Protein AF-A0A7R9QPD4-F1 (afdb_monomer)

Foldseek 3Di:
DQFAAEEAEEEDQCPCLVLLVVQLVLQVVLCVVVVRDRYAYEYQYCDDSPCVVVVDPRYHYHHDDPPDAAPVRDDDRRSSVSVCVPPVRPPDDPLYHYDYDYSNDHDDNVNVVVVRVVRRVVPDDDDDDDDDDD

pLDDT: mean 93.76, std 6.44, range [46.97, 98.31]

InterPro domains:
  IPR027389 Beta-1,4-mannosyltransferase Bre-3/Egh [PTHR16779] (2-134)

Organism: NCBI:txid334625

Nearest PDB structures (foldseek):
  6nqt-assembly3_E-2  TM=6.789E-01  e=8.354E-02  Homo sapiens
  1s4p-assembly1_B  TM=6.288E-01  e=1.308E-01  Saccharomyces cerevisiae
  5lqz-assembly1_G  TM=4.247E-01  e=6.918E-01  Ogataea angusta
  3vmk-assembly1_B  TM=4.736E-01  e=2.055E+00  Shewanella benthica
  5dn6-assembly1_G  TM=4.134E-01  e=5.373E+00  Paracoccus denitrificans

Solvent-accessible surface area (backbone atoms only — not comparable to full-atom values): 8234 Å² total; per-residue (Å²): 134,80,67,64,44,36,36,39,35,30,47,43,70,45,87,55,47,70,54,42,56,51,36,52,53,47,45,52,49,43,38,54,75,71,64,64,74,51,54,37,40,35,39,38,20,62,36,88,68,70,60,72,79,66,77,46,101,44,61,44,74,45,67,46,63,88,85,69,73,48,95,84,67,49,56,74,71,52,29,56,53,53,54,51,64,36,82,94,57,41,86,71,58,98,78,46,43,78,45,85,35,54,52,86,58,71,77,48,62,68,56,52,53,50,49,52,52,52,62,64,65,61,84,65,96,75,86,84,82,92,85,82,89,133

Secondary structure (DSSP, 8-state):
-PPPPEEEEEEE-STTHHHHHHHHHHHHHHHHHTT--SEEEEEEESS---GGGG--TTEEEEEPPTT---TT---HHHHHHHHTTSTTT----TT-EEEEEETT----HHHHHHHHHHHHH---S---------

Sequence (134 aa):
MTAPFICFRVVTRGDYRQLVHNNVRKHLKVCSALGLRNYIIEVVTEKGLGLDNYNHPKVIETIIPIEYEPKNGAIFKARALEYCLEDSHNRLADNDWIVHLDEETVMTEASVCGIVNFVCLGTHDFGQGLITYA

Mean predicted aligned error: 3.41 Å

Structure (mmCIF, N/CA/C/O backbone):
data_AF-A0A7R9QPD4-F1
#
_entry.id   AF-A0A7R9QPD4-F1
#
loop_
_atom_site.group_PDB
_atom_site.id
_atom_site.type_symbol
_atom_site.label_atom_id
_atom_site.label_alt_id
_atom_site.label_comp_id
_atom_site.label_asym_id
_atom_site.label_entity_id
_atom_site.label_seq_id
_atom_site.pdbx_PDB_ins_code
_atom_site.Cartn_x
_atom_site.Cartn_y
_atom_site.Cartn_z
_atom_site.occupancy
_atom_site.B_iso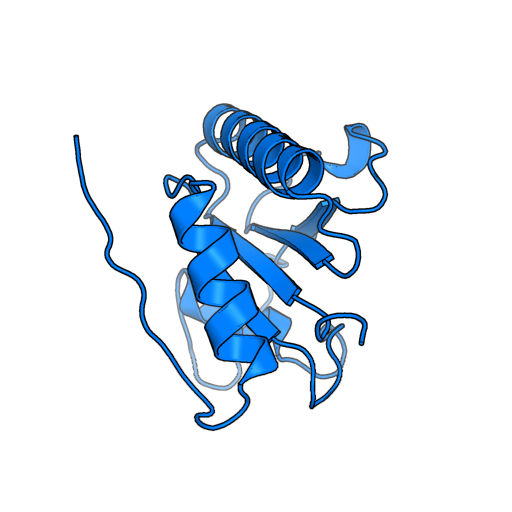_or_equiv
_atom_site.auth_seq_id
_atom_site.auth_comp_id
_atom_site.auth_asym_id
_atom_site.auth_atom_id
_atom_site.pdbx_PDB_model_num
ATOM 1 N N . MET A 1 1 ? 4.480 -13.200 -18.110 1.00 46.97 1 MET A N 1
ATOM 2 C CA . MET A 1 1 ? 3.864 -13.441 -16.790 1.00 46.97 1 MET A CA 1
ATOM 3 C C . MET A 1 1 ? 3.403 -12.105 -16.244 1.00 46.97 1 MET A C 1
ATOM 5 O O . MET A 1 1 ? 4.168 -11.152 -16.298 1.00 46.97 1 MET A O 1
ATOM 9 N N . THR A 1 2 ? 2.145 -11.998 -15.828 1.00 67.06 2 THR A N 1
ATOM 10 C CA . THR A 1 2 ? 1.640 -10.839 -15.079 1.00 67.06 2 THR A CA 1
ATOM 11 C C . THR A 1 2 ? 2.118 -10.957 -13.636 1.00 67.06 2 THR A C 1
ATOM 13 O O . THR A 1 2 ? 2.021 -12.043 -13.072 1.00 67.06 2 THR A O 1
ATOM 16 N N . ALA A 1 3 ? 2.648 -9.878 -13.057 1.00 80.69 3 ALA A N 1
ATOM 17 C CA . ALA A 1 3 ? 3.037 -9.865 -11.646 1.00 80.69 3 ALA A CA 1
ATOM 18 C C . ALA A 1 3 ? 1.840 -10.243 -10.741 1.00 80.69 3 ALA A C 1
ATOM 20 O O . ALA A 1 3 ? 0.698 -9.924 -11.111 1.00 80.69 3 ALA A O 1
ATOM 21 N N . PRO A 1 4 ? 2.076 -10.886 -9.579 1.00 92.38 4 PRO A N 1
ATOM 22 C CA . PRO A 1 4 ? 1.067 -11.047 -8.531 1.00 92.38 4 PRO A CA 1
ATOM 23 C C . PRO A 1 4 ? 0.387 -9.721 -8.183 1.00 92.38 4 PRO A C 1
ATOM 25 O O . PRO A 1 4 ? 0.914 -8.644 -8.479 1.00 92.38 4 PRO A O 1
ATOM 28 N N . PHE A 1 5 ? -0.808 -9.788 -7.602 1.00 96.81 5 PHE A N 1
ATOM 29 C CA . PHE A 1 5 ? -1.524 -8.578 -7.222 1.00 96.81 5 PHE A CA 1
ATOM 30 C C . PHE A 1 5 ? -0.854 -7.931 -6.007 1.00 96.81 5 PHE A C 1
ATOM 32 O O . PHE A 1 5 ? -0.465 -8.621 -5.066 1.00 96.81 5 PHE A O 1
ATOM 39 N N . ILE A 1 6 ? -0.703 -6.604 -6.044 1.00 97.75 6 ILE A N 1
ATOM 40 C CA . ILE A 1 6 ? -0.054 -5.832 -4.979 1.00 97.75 6 ILE A CA 1
ATOM 41 C C . ILE A 1 6 ? -1.021 -4.781 -4.427 1.00 97.75 6 ILE A C 1
ATOM 43 O O . ILE A 1 6 ? -1.468 -3.880 -5.139 1.00 97.75 6 ILE A O 1
ATOM 47 N N . CYS A 1 7 ? -1.297 -4.848 -3.131 1.00 98.06 7 CYS A N 1
ATOM 48 C CA . CYS A 1 7 ? -1.980 -3.816 -2.372 1.00 98.06 7 CYS A CA 1
ATOM 49 C C . CYS A 1 7 ? -0.957 -2.890 -1.705 1.00 98.06 7 CYS A C 1
ATOM 51 O O . CYS A 1 7 ? -0.328 -3.248 -0.709 1.00 98.06 7 CYS A O 1
ATOM 53 N N . PHE A 1 8 ? -0.814 -1.667 -2.217 1.00 98.25 8 PHE A N 1
ATOM 54 C CA . PHE A 1 8 ? -0.078 -0.613 -1.519 1.00 98.25 8 PHE A CA 1
ATOM 55 C C . PHE A 1 8 ? -0.988 -0.008 -0.448 1.00 98.25 8 PHE A C 1
ATOM 57 O O . PHE A 1 8 ? -1.849 0.817 -0.759 1.00 98.25 8 PHE A O 1
ATOM 64 N N . ARG A 1 9 ? -0.824 -0.449 0.801 1.00 98.25 9 ARG A N 1
ATOM 65 C CA . ARG A 1 9 ? -1.672 -0.073 1.935 1.00 98.25 9 ARG A CA 1
ATOM 66 C C . ARG A 1 9 ? -1.045 1.079 2.711 1.00 98.25 9 ARG A C 1
ATOM 68 O O . ARG A 1 9 ? -0.088 0.881 3.455 1.00 98.25 9 ARG A O 1
ATOM 75 N N . VAL A 1 10 ? -1.615 2.268 2.559 1.00 98.00 10 VAL A N 1
ATOM 76 C CA . VAL A 1 10 ? -1.259 3.464 3.327 1.00 98.00 10 VAL A CA 1
ATOM 77 C C . VAL A 1 10 ? -2.098 3.502 4.601 1.00 98.00 10 VAL A C 1
ATOM 79 O O . VAL A 1 10 ? -3.324 3.508 4.517 1.00 98.00 10 VAL A O 1
ATOM 82 N N . VAL A 1 11 ? -1.462 3.553 5.771 1.00 97.06 11 VAL A N 1
ATOM 83 C CA . VAL A 1 11 ? -2.166 3.638 7.063 1.00 97.06 11 VAL A CA 1
ATOM 84 C C . VAL A 1 11 ? -2.022 5.034 7.655 1.00 97.06 11 VAL A C 1
ATOM 86 O O . VAL A 1 11 ? -0.913 5.534 7.843 1.00 97.06 11 VAL A O 1
ATOM 89 N N . THR A 1 12 ? -3.148 5.659 7.991 1.00 96.62 12 THR A N 1
ATOM 90 C CA . THR A 1 12 ? -3.208 7.025 8.525 1.00 96.62 12 THR A CA 1
ATOM 91 C C . THR A 1 12 ? -4.285 7.150 9.604 1.00 96.62 12 THR A C 1
ATOM 93 O O . THR A 1 12 ? -5.263 6.410 9.618 1.00 96.62 12 THR A O 1
ATOM 96 N N . ARG A 1 13 ? -4.138 8.118 10.515 1.00 94.00 13 ARG A N 1
ATOM 97 C CA . ARG A 1 13 ? -5.249 8.544 11.395 1.00 94.00 13 ARG A CA 1
ATOM 98 C C . ARG A 1 13 ? -6.242 9.460 10.672 1.00 94.00 13 ARG A C 1
ATOM 100 O O . ARG A 1 13 ? -7.353 9.676 11.145 1.00 94.00 13 ARG A O 1
ATOM 107 N N . GLY A 1 14 ? -5.828 10.010 9.532 1.00 93.62 14 GLY A N 1
ATOM 108 C CA . GLY A 1 14 ? -6.612 10.895 8.683 1.00 93.62 14 GLY A CA 1
ATOM 109 C C . GLY A 1 14 ? -6.528 12.380 9.046 1.00 93.62 14 GLY A C 1
ATOM 110 O O . GLY A 1 14 ? -7.309 13.180 8.533 1.00 93.62 14 GLY A O 1
ATOM 111 N N . ASP A 1 15 ? -5.581 12.776 9.901 1.00 94.19 15 ASP A N 1
ATOM 112 C CA . ASP A 1 15 ? -5.404 14.174 10.322 1.00 94.19 15 ASP A CA 1
ATOM 113 C C . ASP A 1 15 ? -4.828 15.060 9.202 1.00 94.19 15 ASP A C 1
ATOM 115 O O . ASP A 1 15 ? -5.141 16.248 9.109 1.00 94.19 15 ASP A O 1
ATOM 119 N N . TYR A 1 16 ? -4.042 14.475 8.294 1.00 95.62 16 TYR A N 1
ATOM 120 C CA . TYR A 1 16 ? -3.354 15.189 7.217 1.00 95.62 16 TYR A CA 1
ATOM 121 C C . TYR A 1 16 ? -3.940 14.868 5.843 1.00 95.62 16 TYR A C 1
ATOM 123 O O . TYR A 1 16 ? -3.239 14.445 4.923 1.00 95.62 16 TYR A O 1
ATOM 131 N N . ARG A 1 17 ? -5.241 15.118 5.667 1.00 95.44 17 ARG A N 1
ATOM 132 C CA . ARG A 1 17 ? -5.975 14.816 4.426 1.00 95.44 17 ARG A CA 1
ATOM 133 C C . ARG A 1 17 ? -5.219 15.224 3.154 1.00 95.44 17 ARG A C 1
ATOM 135 O O . ARG A 1 17 ? -5.012 14.401 2.265 1.00 95.44 17 ARG A O 1
ATOM 142 N N . GLN A 1 18 ? -4.759 16.472 3.058 1.00 95.62 18 GLN A N 1
ATOM 143 C CA . GLN A 1 18 ? -4.089 16.953 1.845 1.00 95.62 18 GLN A CA 1
ATOM 144 C C . GLN A 1 18 ? -2.769 16.216 1.551 1.00 95.62 18 GLN A C 1
ATOM 146 O O . GLN A 1 18 ? -2.455 15.989 0.380 1.00 95.62 18 GLN A O 1
ATOM 151 N N . LEU A 1 19 ? -2.016 15.825 2.585 1.00 96.94 19 LEU A N 1
ATOM 152 C CA . LEU A 1 19 ? -0.791 15.034 2.445 1.00 96.94 19 LEU A CA 1
ATOM 153 C C . LEU A 1 19 ? -1.109 13.679 1.809 1.00 96.94 19 LEU A C 1
ATOM 155 O O . LEU A 1 19 ? -0.533 13.339 0.777 1.00 96.94 19 LEU A O 1
ATOM 159 N N . VAL A 1 20 ? -2.092 12.967 2.363 1.00 97.31 20 VAL A N 1
ATOM 160 C CA . VAL A 1 20 ? -2.514 11.648 1.877 1.00 97.31 20 VAL A CA 1
ATOM 161 C C . VAL A 1 20 ? -3.005 11.732 0.430 1.00 97.31 20 VAL A C 1
ATOM 163 O O . VAL A 1 20 ? -2.528 10.998 -0.433 1.00 97.31 20 VAL A O 1
ATOM 166 N N . HIS A 1 21 ? -3.870 12.702 0.116 1.00 97.00 21 HIS A N 1
ATOM 167 C CA . HIS A 1 21 ? -4.325 12.971 -1.254 1.00 97.00 21 HIS A CA 1
ATOM 168 C C . HIS A 1 21 ? -3.154 13.209 -2.228 1.00 97.00 21 HIS A C 1
ATOM 170 O O . HIS A 1 21 ? -3.160 12.731 -3.367 1.00 97.00 21 H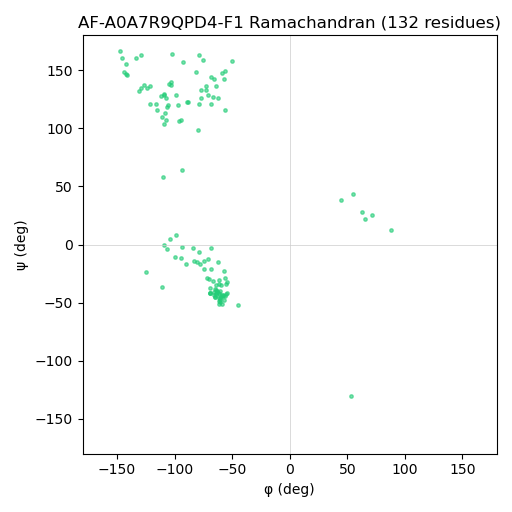IS A O 1
ATOM 176 N N . ASN A 1 22 ? -2.139 13.968 -1.808 1.00 96.56 22 ASN A N 1
ATOM 177 C CA . ASN A 1 22 ? -0.964 14.244 -2.630 1.00 96.56 22 ASN A CA 1
ATOM 178 C C . ASN A 1 22 ? -0.097 12.994 -2.826 1.00 96.56 22 ASN A C 1
ATOM 180 O O . ASN A 1 22 ? 0.361 12.749 -3.944 1.00 96.56 22 ASN A O 1
ATOM 184 N N . ASN A 1 23 ? 0.097 12.193 -1.780 1.00 97.19 23 ASN A N 1
ATOM 185 C CA . ASN A 1 23 ? 0.906 10.978 -1.834 1.00 97.19 23 ASN A CA 1
ATOM 186 C C . ASN A 1 23 ? 0.234 9.886 -2.675 1.00 97.19 23 ASN A C 1
ATOM 188 O O . ASN A 1 23 ? 0.882 9.334 -3.561 1.00 97.19 23 ASN A O 1
ATOM 192 N N . VAL A 1 24 ? -1.082 9.686 -2.549 1.00 97.31 24 VAL A N 1
ATOM 193 C CA . VAL A 1 24 ? -1.852 8.786 -3.430 1.00 97.31 24 VAL A CA 1
ATOM 194 C C . VAL A 1 24 ? -1.691 9.180 -4.903 1.00 97.31 24 VAL A C 1
ATOM 196 O O . VAL A 1 24 ? -1.414 8.326 -5.746 1.00 97.31 24 VAL A O 1
ATOM 199 N N . ARG A 1 25 ? -1.777 10.477 -5.239 1.00 96.50 25 ARG A N 1
ATOM 200 C CA . ARG A 1 25 ? -1.536 10.950 -6.618 1.00 96.50 25 ARG A CA 1
ATOM 201 C C . ARG A 1 25 ? -0.118 10.636 -7.101 1.00 96.50 25 ARG A C 1
ATOM 203 O O . ARG A 1 25 ? 0.049 10.276 -8.264 1.00 96.50 25 ARG A O 1
ATOM 210 N N . LYS A 1 26 ? 0.901 10.786 -6.250 1.00 97.50 26 LYS A N 1
ATOM 211 C CA . LYS A 1 26 ? 2.291 10.434 -6.594 1.00 97.50 26 LYS A CA 1
ATOM 212 C C . LYS A 1 26 ? 2.435 8.929 -6.823 1.00 97.50 26 LYS A C 1
ATOM 214 O O . LYS A 1 26 ? 2.995 8.533 -7.838 1.00 97.50 26 LYS A O 1
ATOM 219 N N . HIS A 1 27 ? 1.860 8.103 -5.952 1.00 97.88 27 HIS A N 1
ATOM 220 C CA . HIS A 1 27 ? 1.874 6.645 -6.079 1.00 97.88 27 HIS A CA 1
ATOM 221 C C . HIS A 1 27 ? 1.216 6.170 -7.377 1.00 97.88 27 HIS A C 1
ATOM 223 O O . HIS A 1 27 ? 1.799 5.362 -8.098 1.00 97.88 27 HIS A O 1
ATOM 229 N N . LEU A 1 28 ? 0.051 6.728 -7.727 1.00 97.19 28 LEU A N 1
ATOM 230 C CA . LEU A 1 28 ? -0.610 6.459 -9.006 1.00 97.19 28 LEU A CA 1
ATOM 231 C C . LEU A 1 28 ? 0.281 6.820 -10.198 1.00 97.19 28 LEU A C 1
ATOM 233 O O . LEU A 1 28 ? 0.386 6.034 -11.137 1.00 97.19 28 LEU A O 1
ATOM 237 N N . LYS A 1 29 ? 0.940 7.986 -10.158 1.00 97.38 29 LYS A N 1
ATOM 238 C CA . LYS A 1 29 ? 1.860 8.417 -11.220 1.00 97.38 29 LYS A CA 1
ATOM 239 C C . LYS A 1 29 ? 3.037 7.459 -11.380 1.00 97.38 29 LYS A C 1
ATOM 241 O O . LYS A 1 29 ? 3.318 7.074 -12.507 1.00 97.38 29 LYS A O 1
ATOM 246 N N . VAL A 1 30 ? 3.674 7.047 -10.283 1.00 98.31 30 VAL A N 1
ATOM 247 C CA . VAL A 1 30 ? 4.802 6.099 -10.309 1.00 98.31 30 VAL A CA 1
ATOM 248 C C . VAL A 1 30 ? 4.369 4.749 -10.884 1.00 98.31 30 VAL A C 1
ATOM 250 O O . VAL A 1 30 ? 5.000 4.242 -11.806 1.00 98.31 30 VAL A O 1
ATOM 253 N N . CYS A 1 31 ? 3.256 4.186 -10.404 1.00 97.25 31 CYS A N 1
ATOM 254 C CA . CYS A 1 31 ? 2.761 2.901 -10.905 1.00 97.25 31 CYS A CA 1
ATOM 255 C C . CYS A 1 31 ? 2.383 2.972 -12.393 1.00 97.25 31 CYS A C 1
ATOM 257 O O . CYS A 1 31 ? 2.688 2.053 -13.152 1.00 97.25 31 CYS A O 1
ATOM 259 N N . SER A 1 32 ? 1.760 4.077 -12.817 1.00 95.88 32 SER A N 1
ATOM 260 C CA . SER A 1 32 ? 1.405 4.329 -14.217 1.00 95.88 32 SER A CA 1
ATOM 261 C C . SER A 1 32 ? 2.642 4.468 -15.111 1.00 95.88 32 SER A C 1
ATOM 263 O O . SER A 1 32 ? 2.703 3.835 -16.163 1.00 95.88 32 SER A O 1
ATOM 265 N N . ALA A 1 33 ? 3.658 5.220 -14.670 1.00 97.50 33 ALA A N 1
ATOM 266 C CA . ALA A 1 33 ? 4.915 5.404 -15.398 1.00 97.50 33 ALA A CA 1
ATOM 267 C C . ALA A 1 33 ? 5.657 4.077 -15.634 1.00 97.50 33 ALA A C 1
ATOM 269 O O . ALA A 1 33 ? 6.238 3.874 -16.697 1.00 97.50 33 ALA A O 1
ATOM 270 N N . LEU A 1 34 ? 5.569 3.148 -14.679 1.00 96.88 34 LEU A N 1
ATOM 271 C CA . LEU A 1 34 ? 6.144 1.804 -14.780 1.00 96.88 34 LEU A CA 1
ATOM 272 C C . LEU A 1 34 ? 5.249 0.794 -15.518 1.00 96.88 34 LEU A C 1
ATOM 274 O O . LEU A 1 34 ? 5.634 -0.361 -15.690 1.00 96.88 34 LEU A O 1
ATOM 278 N N . GLY A 1 35 ? 4.040 1.186 -15.930 1.00 95.81 35 GLY A N 1
ATOM 279 C CA . GLY A 1 35 ? 3.084 0.287 -16.575 1.00 95.81 35 GLY A CA 1
ATOM 280 C C . GLY A 1 35 ? 2.567 -0.834 -15.665 1.00 95.81 35 GLY A C 1
ATOM 281 O O . GLY A 1 35 ? 2.091 -1.854 -16.172 1.00 95.81 35 GLY A O 1
ATOM 282 N N . LEU A 1 36 ? 2.639 -0.670 -14.338 1.00 95.81 36 LEU A N 1
ATOM 283 C CA . LEU A 1 36 ? 2.119 -1.642 -13.377 1.00 95.81 36 LEU A CA 1
ATOM 284 C C . LEU A 1 36 ? 0.591 -1.704 -13.494 1.00 95.81 36 LEU A C 1
ATOM 286 O O . LEU A 1 36 ? -0.089 -0.684 -13.430 1.00 95.81 36 LEU A O 1
ATOM 290 N N . ARG A 1 37 ? 0.029 -2.904 -13.677 1.00 94.31 37 ARG A N 1
ATOM 291 C CA . ARG A 1 37 ? -1.424 -3.086 -13.885 1.00 94.31 37 ARG A CA 1
ATOM 292 C C . ARG A 1 37 ? -2.124 -3.779 -12.723 1.00 94.31 37 ARG A C 1
ATOM 294 O O . ARG A 1 37 ? -3.264 -3.431 -12.406 1.00 94.31 37 ARG A O 1
ATOM 301 N N . ASN A 1 38 ? -1.459 -4.747 -12.097 1.00 95.69 38 ASN A N 1
ATOM 302 C CA . ASN A 1 38 ? -2.058 -5.634 -11.104 1.00 95.69 38 ASN A CA 1
ATOM 303 C C . ASN A 1 38 ? -1.847 -5.106 -9.677 1.00 95.69 38 ASN A C 1
ATOM 305 O O . ASN A 1 38 ? -1.103 -5.681 -8.894 1.00 95.69 38 ASN A O 1
ATOM 309 N N . TYR A 1 39 ? -2.434 -3.947 -9.377 1.00 97.31 39 TYR A N 1
ATOM 310 C CA . TYR A 1 39 ? -2.297 -3.317 -8.067 1.00 97.31 39 TYR A CA 1
ATOM 311 C C . TYR A 1 39 ? -3.548 -2.540 -7.652 1.00 97.31 39 TYR A C 1
ATOM 313 O O . TYR A 1 39 ? -4.397 -2.229 -8.499 1.00 97.31 39 TYR A O 1
ATOM 321 N N . ILE A 1 40 ? -3.604 -2.183 -6.370 1.00 97.38 40 ILE A N 1
ATOM 322 C CA . ILE A 1 40 ? -4.437 -1.116 -5.798 1.00 97.38 40 ILE A CA 1
ATOM 323 C C . ILE A 1 40 ? -3.599 -0.258 -4.846 1.00 97.38 40 ILE A C 1
ATOM 325 O O . ILE A 1 40 ? -2.552 -0.681 -4.359 1.00 97.38 40 ILE A O 1
ATOM 329 N N . ILE A 1 41 ? -4.082 0.947 -4.572 1.00 97.81 41 ILE A N 1
ATOM 330 C CA . ILE A 1 41 ? -3.658 1.773 -3.448 1.00 97.81 41 ILE A CA 1
ATOM 331 C C . ILE A 1 41 ? -4.839 1.818 -2.488 1.00 97.81 41 ILE A C 1
ATOM 333 O O . ILE A 1 41 ? -5.869 2.418 -2.795 1.00 97.81 41 ILE A O 1
ATOM 337 N N . GLU A 1 42 ? -4.691 1.164 -1.347 1.00 97.69 42 G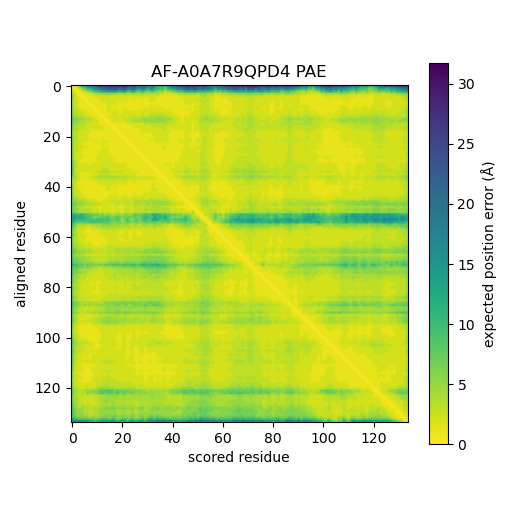LU A N 1
ATOM 338 C CA . GLU A 1 42 ? -5.672 1.203 -0.272 1.00 97.69 42 GLU A CA 1
ATOM 339 C C . GLU A 1 42 ? -5.215 2.215 0.773 1.00 97.69 42 GLU A C 1
ATOM 341 O O . GLU A 1 42 ? -4.077 2.170 1.236 1.00 97.69 42 GLU A O 1
ATOM 346 N N . VAL A 1 43 ? -6.098 3.131 1.150 1.00 97.75 43 VAL A N 1
ATOM 347 C CA . VAL A 1 43 ? -5.871 4.046 2.262 1.00 97.75 43 VAL A CA 1
ATOM 348 C C . VAL A 1 43 ? -6.767 3.628 3.410 1.00 97.75 43 VAL A C 1
ATOM 350 O O . VAL A 1 43 ? -7.988 3.732 3.326 1.00 97.75 43 VAL A O 1
ATOM 353 N N . VAL A 1 44 ? -6.139 3.165 4.482 1.00 97.44 44 VAL A N 1
ATOM 354 C CA . VAL A 1 44 ? -6.803 2.743 5.710 1.00 97.44 44 VAL A CA 1
ATOM 355 C C . VAL A 1 44 ? -6.749 3.899 6.699 1.00 97.44 44 VAL A C 1
ATOM 357 O O . VAL A 1 44 ? -5.663 4.365 7.053 1.00 97.44 44 VAL A O 1
ATOM 360 N N . THR A 1 45 ? -7.915 4.383 7.120 1.00 96.94 45 THR A N 1
ATOM 361 C CA . THR A 1 45 ? -8.046 5.631 7.879 1.00 96.94 45 THR A CA 1
ATOM 362 C C . THR A 1 45 ? -9.099 5.544 8.977 1.00 96.94 45 THR A C 1
ATOM 364 O O . THR A 1 45 ? -10.131 4.906 8.809 1.00 96.94 45 THR A O 1
ATOM 367 N N . GLU A 1 46 ? -8.884 6.226 10.102 1.00 94.00 46 GLU A N 1
ATOM 368 C CA . GLU A 1 46 ? -9.916 6.395 11.143 1.00 94.00 46 GLU A CA 1
ATOM 369 C C . GLU A 1 46 ? -10.920 7.509 10.794 1.00 94.00 46 GLU A C 1
ATOM 371 O O . GLU A 1 46 ? -11.982 7.617 11.403 1.00 94.00 46 GLU A O 1
ATOM 376 N N . LYS A 1 47 ? -10.587 8.362 9.816 1.00 93.38 47 LYS A N 1
ATOM 377 C CA . LYS A 1 47 ? -11.405 9.506 9.392 1.00 93.38 47 LYS A CA 1
ATOM 378 C C . LYS A 1 47 ? -11.563 9.514 7.882 1.00 93.38 47 LYS A C 1
ATOM 380 O O . LYS A 1 47 ? -10.566 9.444 7.168 1.00 93.38 47 LYS A O 1
ATOM 385 N N . GLY A 1 48 ? -12.793 9.684 7.402 1.00 94.19 48 GLY A N 1
ATOM 386 C CA . GLY A 1 48 ? -13.073 9.814 5.973 1.00 94.19 48 GLY A CA 1
ATOM 387 C C . GLY A 1 48 ? -12.289 10.962 5.327 1.00 94.19 48 GLY A C 1
ATOM 388 O O . GLY A 1 48 ? -12.483 12.143 5.625 1.00 94.19 48 GLY A O 1
ATOM 389 N N . LEU A 1 49 ? -11.409 10.601 4.407 1.00 95.06 49 LEU A N 1
ATOM 390 C CA . LEU A 1 49 ? -10.616 11.457 3.540 1.00 95.06 49 LEU A CA 1
ATOM 391 C C . LEU A 1 49 ? -11.292 11.683 2.192 1.00 95.06 49 LEU A C 1
ATOM 393 O O . LEU A 1 49 ? -10.772 12.462 1.408 1.00 95.06 49 LEU A O 1
ATOM 397 N N . GLY A 1 50 ? -12.448 11.083 1.906 1.00 94.19 50 GLY A N 1
ATOM 398 C CA . GLY A 1 50 ? -13.221 11.344 0.689 1.00 94.19 50 GLY A CA 1
ATOM 399 C C . GLY A 1 50 ? -12.392 11.135 -0.576 1.00 94.19 50 GLY A C 1
ATOM 400 O O . GLY A 1 50 ? -12.410 11.985 -1.477 1.00 94.19 50 GLY A O 1
ATOM 401 N N . LEU A 1 51 ? -11.624 10.046 -0.594 1.00 90.50 51 LEU A N 1
ATOM 402 C CA . LEU A 1 51 ? -10.839 9.615 -1.744 1.00 90.50 51 LEU A CA 1
ATOM 403 C C . LEU A 1 51 ? -11.743 9.008 -2.820 1.00 90.50 51 LEU A C 1
ATOM 405 O O . LEU A 1 51 ? -11.378 9.037 -3.990 1.00 90.50 51 LEU A O 1
ATOM 409 N N . ASP A 1 52 ? -12.947 8.560 -2.472 1.00 78.00 52 ASP A N 1
ATOM 410 C CA . ASP A 1 52 ? -13.939 8.065 -3.437 1.00 78.00 52 ASP A CA 1
ATOM 411 C C . ASP A 1 52 ? -14.275 9.105 -4.521 1.00 78.00 52 ASP A C 1
ATOM 413 O O . ASP A 1 52 ? -14.515 8.770 -5.683 1.00 78.00 52 ASP A O 1
ATOM 417 N N . ASN A 1 53 ? -14.161 10.396 -4.187 1.00 78.06 53 ASN A N 1
ATOM 418 C CA . ASN A 1 53 ? -14.317 11.505 -5.133 1.00 78.06 53 ASN A CA 1
ATOM 419 C C . ASN A 1 53 ? -13.269 11.507 -6.261 1.00 78.06 53 ASN A C 1
ATOM 421 O O . ASN A 1 53 ? -13.438 12.221 -7.248 1.00 78.06 53 ASN A O 1
ATOM 425 N N . TYR A 1 54 ? -12.177 10.743 -6.139 1.00 73.88 54 TYR A N 1
ATOM 426 C CA . TYR A 1 54 ? -11.206 10.580 -7.220 1.00 73.88 54 TYR A CA 1
ATOM 427 C C . TYR A 1 54 ? -11.756 9.798 -8.411 1.00 73.88 54 TYR A C 1
ATOM 429 O O . TYR A 1 54 ? -11.177 9.907 -9.492 1.00 73.88 54 TYR A O 1
ATOM 437 N N . ASN A 1 55 ? -12.821 9.005 -8.223 1.00 76.94 55 ASN A N 1
ATOM 438 C CA . ASN A 1 55 ? -13.375 8.096 -9.230 1.00 76.94 55 ASN A CA 1
ATOM 439 C C . ASN A 1 55 ? -12.281 7.288 -9.966 1.00 76.94 55 ASN A C 1
ATOM 441 O O . ASN A 1 55 ? -12.318 7.113 -11.185 1.00 76.94 55 ASN A O 1
ATOM 445 N N . HIS A 1 56 ? -11.247 6.861 -9.228 1.00 88.44 56 HIS A N 1
ATOM 446 C CA . HIS A 1 56 ? -10.111 6.136 -9.784 1.00 88.44 56 HIS A CA 1
ATOM 447 C C . HIS A 1 56 ? -10.214 4.655 -9.397 1.00 88.44 56 HIS A C 1
ATOM 449 O O . HIS A 1 56 ? -10.126 4.342 -8.212 1.00 88.44 56 HIS A O 1
ATOM 455 N N . PRO A 1 57 ? -10.287 3.712 -10.354 1.00 91.88 57 PRO A N 1
ATOM 456 C CA . PRO A 1 57 ? -10.596 2.297 -10.083 1.00 91.88 57 PRO A CA 1
ATOM 457 C C . PRO A 1 57 ? -9.506 1.536 -9.307 1.00 91.88 57 PRO A C 1
ATOM 459 O O . PRO A 1 57 ? -9.646 0.351 -9.026 1.00 91.88 57 PRO A O 1
ATOM 462 N N . LYS A 1 58 ? -8.383 2.199 -9.014 1.00 95.44 58 LYS A N 1
ATOM 463 C CA . LYS A 1 58 ? -7.224 1.651 -8.291 1.00 95.44 58 LYS A CA 1
ATOM 464 C C . LYS A 1 58 ? -7.063 2.235 -6.889 1.00 95.44 58 LYS A C 1
ATOM 466 O O . LYS A 1 58 ? -6.085 1.896 -6.239 1.00 95.44 58 LYS A O 1
ATOM 471 N N . VAL A 1 59 ? -7.937 3.146 -6.461 1.00 96.81 59 VAL A N 1
ATOM 472 C CA . VAL A 1 59 ? -7.872 3.765 -5.132 1.00 96.81 59 VAL A CA 1
ATOM 473 C C . VAL A 1 59 ? -9.057 3.273 -4.321 1.00 96.81 59 VAL A C 1
ATOM 475 O O . VAL A 1 59 ? -10.187 3.344 -4.793 1.00 96.81 59 VAL A O 1
ATOM 478 N N . ILE A 1 60 ? -8.781 2.763 -3.126 1.00 95.44 60 ILE A N 1
ATOM 479 C CA . ILE A 1 60 ? -9.790 2.296 -2.177 1.00 95.44 60 ILE A CA 1
ATOM 480 C C . ILE A 1 60 ? -9.585 3.051 -0.872 1.00 95.44 60 ILE A C 1
ATOM 482 O O . ILE A 1 60 ? -8.455 3.192 -0.404 1.00 95.44 60 ILE A O 1
ATOM 486 N N . GLU A 1 61 ? -10.678 3.532 -0.298 1.00 95.94 61 GLU A N 1
ATOM 487 C CA . GLU A 1 61 ? -10.701 4.110 1.034 1.00 95.94 61 GLU A CA 1
ATOM 488 C C . GLU A 1 61 ? -11.377 3.144 2.009 1.00 95.94 61 GLU A C 1
ATOM 490 O O . GLU A 1 61 ? -12.553 2.817 1.865 1.00 95.94 61 GLU A O 1
ATOM 495 N N . THR A 1 62 ? -10.623 2.697 3.011 1.00 95.81 62 THR A N 1
ATOM 496 C CA . THR A 1 62 ? -11.103 1.812 4.073 1.00 95.81 62 THR A CA 1
ATOM 497 C C . THR A 1 62 ? -11.178 2.619 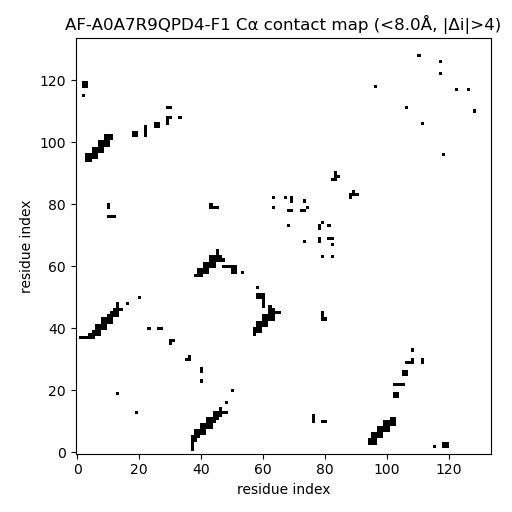5.362 1.00 95.81 62 THR A C 1
ATOM 499 O O . THR A 1 62 ? -10.159 2.925 5.985 1.00 95.81 62 THR A O 1
ATOM 502 N N . ILE A 1 63 ? -12.396 2.997 5.751 1.00 96.00 63 ILE A N 1
ATOM 503 C CA . ILE A 1 63 ? -12.650 3.756 6.978 1.00 96.00 63 ILE A CA 1
ATOM 504 C C . ILE A 1 63 ? -12.868 2.771 8.124 1.00 96.00 63 ILE A C 1
ATOM 506 O O . ILE A 1 63 ? -13.766 1.933 8.060 1.00 96.00 63 ILE A O 1
ATOM 510 N N . ILE A 1 64 ? -12.059 2.884 9.174 1.00 95.81 64 ILE A N 1
ATOM 511 C CA . ILE A 1 64 ? -12.187 2.067 10.379 1.00 95.81 64 ILE A CA 1
ATOM 512 C C . ILE A 1 64 ? -13.320 2.637 11.243 1.00 95.81 64 ILE A C 1
ATOM 514 O O . ILE A 1 64 ? -13.213 3.794 11.663 1.00 95.81 64 ILE A O 1
ATOM 518 N N . PRO A 1 65 ? -14.375 1.858 11.553 1.00 95.19 65 PRO A N 1
ATOM 519 C CA . PRO A 1 65 ? -15.444 2.295 12.449 1.00 95.19 65 PRO A CA 1
ATOM 520 C C . PRO A 1 65 ? -14.874 2.696 13.808 1.00 95.19 65 PRO A C 1
ATOM 522 O O . PRO A 1 65 ? -13.938 2.059 14.289 1.00 95.19 65 PRO A O 1
ATOM 525 N N . ILE A 1 66 ? -15.406 3.735 14.450 1.00 92.31 66 ILE A N 1
ATOM 526 C CA . ILE A 1 66 ? -14.873 4.208 15.740 1.00 92.31 66 ILE A CA 1
ATOM 527 C C . ILE A 1 66 ? -15.086 3.170 16.852 1.00 92.31 66 ILE A C 1
ATOM 529 O O . ILE A 1 66 ? -14.252 3.019 17.737 1.00 92.31 66 ILE A O 1
ATOM 533 N N . GLU A 1 67 ? -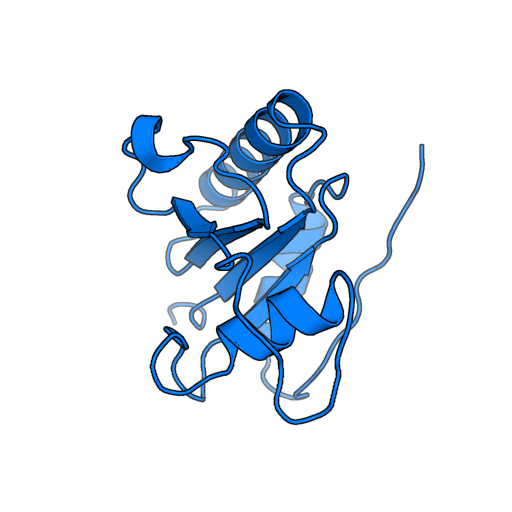16.172 2.414 16.742 1.00 94.69 67 GLU A N 1
ATOM 534 C CA . GLU A 1 67 ? -16.620 1.349 17.630 1.00 94.69 67 GLU A CA 1
ATOM 535 C C . GLU A 1 67 ? -15.891 0.017 17.425 1.00 94.69 67 GLU A C 1
ATOM 537 O O . GLU A 1 67 ? -16.111 -0.922 18.184 1.00 94.69 67 GLU A O 1
ATOM 542 N N . TYR A 1 68 ? -15.039 -0.099 16.400 1.00 95.69 68 TYR A N 1
ATOM 543 C CA . TYR A 1 68 ? -14.294 -1.332 16.183 1.00 95.69 68 TYR A CA 1
ATOM 544 C C . TYR A 1 68 ? -13.256 -1.545 17.294 1.00 95.69 68 TYR A C 1
ATOM 546 O O . TYR A 1 68 ? -12.338 -0.735 17.472 1.00 95.69 68 TYR A O 1
ATOM 554 N N . GLU A 1 69 ? -13.376 -2.668 17.993 1.00 95.56 69 GLU A N 1
ATOM 555 C CA . GLU A 1 69 ? -12.442 -3.124 19.016 1.00 95.56 69 GLU A CA 1
ATOM 556 C C . GLU A 1 69 ? -11.779 -4.427 18.547 1.00 95.56 69 GLU A C 1
ATOM 558 O O . GLU A 1 69 ? -12.471 -5.431 18.359 1.00 95.56 69 GLU A O 1
ATOM 563 N N . PRO A 1 70 ? -10.451 -4.437 18.328 1.00 94.88 70 PRO A N 1
ATOM 564 C CA . PRO A 1 70 ? -9.753 -5.651 17.927 1.00 94.88 70 PRO A CA 1
ATOM 565 C C . PRO A 1 70 ? -9.787 -6.706 19.031 1.00 94.88 70 PRO A C 1
ATOM 567 O O . PRO A 1 70 ? -9.605 -6.384 20.208 1.00 94.88 70 PRO A O 1
ATOM 570 N N . LYS A 1 71 ? -9.925 -7.982 18.652 1.00 92.00 71 LYS A N 1
ATOM 571 C CA . LYS A 1 71 ? -10.015 -9.116 19.594 1.00 92.00 71 LYS A CA 1
ATOM 572 C C . LYS A 1 71 ? -8.828 -9.182 20.557 1.00 92.00 71 LYS A C 1
ATOM 574 O O . LYS A 1 71 ? -8.991 -9.581 21.706 1.00 92.00 71 LYS A O 1
ATOM 579 N N . ASN A 1 72 ? -7.645 -8.782 20.089 1.00 89.88 72 ASN A N 1
ATOM 580 C CA . ASN A 1 72 ? -6.398 -8.849 20.853 1.00 89.88 72 ASN A CA 1
ATOM 581 C C . ASN A 1 72 ? -6.002 -7.516 21.508 1.00 89.88 72 ASN A C 1
ATOM 583 O O . ASN A 1 72 ? -4.897 -7.395 22.037 1.00 89.88 72 ASN A O 1
ATOM 587 N N . GLY A 1 73 ? -6.873 -6.502 21.467 1.00 93.00 73 GLY A N 1
ATOM 588 C CA . GLY A 1 73 ? -6.601 -5.195 22.066 1.00 93.00 73 GLY A CA 1
ATOM 589 C C . GLY A 1 73 ? -5.547 -4.371 21.320 1.00 93.00 73 GLY A C 1
ATOM 590 O O . GLY A 1 73 ? -4.898 -3.520 21.931 1.00 93.00 73 GLY A O 1
ATOM 591 N N . ALA A 1 74 ? -5.348 -4.607 20.017 1.00 95.50 74 ALA A N 1
ATOM 592 C CA . ALA A 1 74 ? -4.473 -3.765 19.211 1.00 95.50 74 ALA A CA 1
ATOM 593 C C . ALA A 1 74 ? -4.943 -2.302 19.225 1.00 95.50 74 ALA A C 1
ATOM 595 O O . ALA A 1 74 ? -6.133 -1.994 19.286 1.00 95.50 74 ALA A O 1
ATOM 596 N N . ILE A 1 75 ? -3.984 -1.381 19.150 1.00 93.75 75 ILE A N 1
ATOM 597 C CA . ILE A 1 75 ? -4.222 0.064 19.224 1.00 93.75 75 ILE A CA 1
ATOM 598 C C . ILE A 1 75 ? -3.538 0.793 18.065 1.00 93.75 75 ILE A C 1
ATOM 600 O O . ILE A 1 75 ? -2.648 0.253 17.402 1.00 93.75 75 ILE A O 1
ATOM 604 N N . PHE A 1 76 ? -3.947 2.038 17.818 1.00 92.00 76 PHE A N 1
ATOM 605 C CA . PHE A 1 76 ? -3.369 2.913 16.789 1.00 92.00 76 PHE A CA 1
ATOM 606 C C . PHE A 1 76 ? -3.335 2.255 15.393 1.00 92.00 76 PHE A C 1
ATOM 608 O O . PHE A 1 76 ? -4.334 1.708 14.934 1.00 92.00 76 PHE A O 1
ATOM 615 N N . LYS A 1 77 ? -2.190 2.285 14.696 1.00 92.56 77 LYS A N 1
ATOM 616 C CA . LYS A 1 77 ? -2.044 1.675 13.365 1.00 92.56 77 LYS A CA 1
ATOM 617 C C . LYS A 1 77 ? -2.291 0.165 13.385 1.00 92.56 77 LYS A C 1
ATOM 619 O O . LYS A 1 77 ? -2.864 -0.357 12.437 1.00 92.56 77 LYS A O 1
ATOM 624 N N . ALA A 1 78 ? -1.920 -0.528 14.465 1.00 94.25 78 ALA A N 1
ATOM 625 C CA . ALA A 1 78 ? -2.143 -1.967 14.579 1.00 94.25 78 ALA A CA 1
ATOM 626 C C . ALA A 1 78 ? -3.642 -2.305 14.613 1.00 94.25 78 ALA A C 1
ATOM 628 O O . ALA A 1 78 ? -4.059 -3.239 13.941 1.00 94.25 78 ALA A O 1
ATOM 629 N N . ARG A 1 79 ? -4.464 -1.488 15.288 1.00 95.56 79 ARG A N 1
ATOM 630 C CA . ARG A 1 79 ? -5.934 -1.602 15.255 1.00 95.56 79 ARG A CA 1
ATOM 631 C C . ARG A 1 79 ? -6.482 -1.513 13.831 1.00 95.56 79 ARG A C 1
ATOM 633 O O . ARG A 1 79 ? -7.296 -2.338 13.430 1.00 95.56 79 ARG A O 1
ATOM 640 N N . ALA A 1 80 ? -6.029 -0.519 13.069 1.00 95.38 80 ALA A N 1
ATOM 641 C CA . ALA A 1 80 ? -6.452 -0.333 11.683 1.00 95.38 80 ALA A CA 1
ATOM 642 C C . ALA A 1 80 ? -6.024 -1.507 10.785 1.00 95.38 80 ALA A C 1
ATOM 644 O O . ALA A 1 80 ? -6.784 -1.952 9.928 1.00 95.38 80 ALA A O 1
ATOM 645 N N . LEU A 1 81 ? -4.817 -2.033 11.002 1.00 95.06 81 LEU A N 1
ATOM 646 C CA . LEU A 1 81 ? -4.305 -3.187 10.269 1.00 95.06 81 LEU A CA 1
ATOM 647 C C . LEU A 1 81 ? -5.048 -4.480 10.618 1.00 95.06 81 LEU A C 1
ATOM 649 O O . LEU A 1 81 ? -5.378 -5.224 9.701 1.00 95.06 81 LEU A O 1
ATOM 653 N N . GLU A 1 82 ? -5.359 -4.722 11.894 1.00 95.50 82 GLU A N 1
ATOM 654 C CA . GLU A 1 82 ? -6.127 -5.897 12.329 1.00 95.50 82 GLU A CA 1
ATOM 655 C C . GLU A 1 82 ? -7.539 -5.881 11.733 1.00 95.50 82 GLU A C 1
ATOM 657 O O . GLU A 1 82 ? -7.981 -6.898 11.215 1.00 95.50 82 GLU A O 1
ATOM 662 N N . TYR A 1 83 ? -8.201 -4.716 11.674 1.00 96.00 83 TYR A N 1
ATOM 663 C CA . TYR A 1 83 ? -9.497 -4.583 10.990 1.00 96.00 83 TYR A CA 1
ATOM 664 C C . TYR A 1 83 ? -9.454 -5.069 9.537 1.00 96.00 83 TYR A C 1
ATOM 666 O O . TYR A 1 83 ? -10.369 -5.744 9.076 1.00 96.00 83 TYR A O 1
ATOM 674 N N . CYS A 1 84 ? -8.379 -4.747 8.813 1.00 95.31 84 CYS A N 1
ATOM 675 C CA . CYS A 1 84 ? -8.223 -5.136 7.412 1.00 95.31 84 CYS A CA 1
ATOM 676 C C . CYS A 1 84 ? -7.974 -6.639 7.218 1.00 95.31 84 CYS A C 1
ATOM 678 O O . CYS A 1 84 ? -7.991 -7.103 6.078 1.00 95.31 84 CYS A O 1
ATOM 680 N N . LEU A 1 85 ? -7.677 -7.370 8.295 1.00 93.00 85 LEU A N 1
ATOM 681 C CA . LEU A 1 85 ? -7.456 -8.815 8.292 1.00 93.00 85 LEU A CA 1
ATOM 682 C C . LEU A 1 85 ? -8.689 -9.598 8.763 1.00 93.00 85 LEU A C 1
ATOM 684 O O . LEU A 1 85 ? -8.708 -10.813 8.606 1.00 93.00 85 LEU A O 1
ATOM 688 N N . GLU A 1 86 ? -9.712 -8.937 9.314 1.00 93.62 86 GLU A N 1
ATOM 689 C CA . GLU A 1 86 ? -10.967 -9.598 9.685 1.00 93.62 86 GLU A CA 1
ATOM 690 C C . GLU A 1 86 ? -11.678 -10.143 8.436 1.00 93.62 86 GLU A C 1
ATOM 692 O O . GLU A 1 86 ? -11.791 -9.441 7.430 1.00 93.62 86 GLU A O 1
ATOM 697 N N . ASP A 1 87 ? -12.210 -11.368 8.506 1.00 89.62 87 ASP A N 1
ATOM 698 C CA . ASP A 1 87 ? -12.789 -12.092 7.357 1.00 89.62 87 ASP A CA 1
ATOM 699 C C . ASP A 1 87 ? -13.881 -11.306 6.612 1.00 89.62 87 ASP A C 1
ATOM 701 O O . ASP A 1 87 ? -14.042 -11.432 5.401 1.00 89.62 87 ASP A O 1
ATOM 705 N N . SER A 1 88 ? -14.642 -10.474 7.327 1.00 89.62 88 SER A N 1
ATOM 706 C CA . SER A 1 88 ? -15.699 -9.639 6.748 1.00 89.62 88 SER A CA 1
ATOM 707 C C . SER A 1 88 ? -15.181 -8.430 5.962 1.00 89.62 88 SER A C 1
ATOM 709 O O . SER A 1 88 ? -15.951 -7.818 5.220 1.00 89.62 88 SER A O 1
ATOM 711 N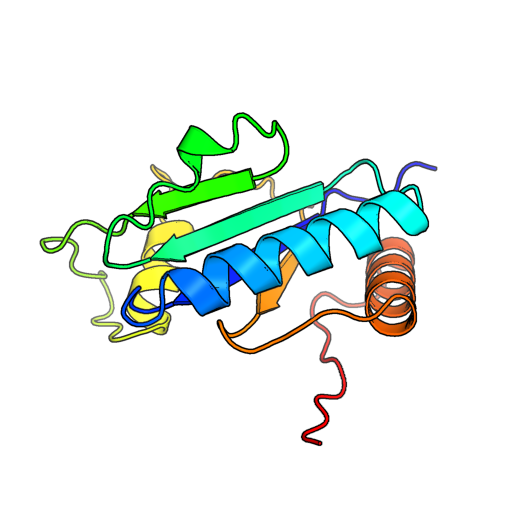 N . HIS A 1 89 ? -13.903 -8.080 6.113 1.00 90.81 89 HIS A N 1
ATOM 712 C CA . HIS A 1 89 ? -13.296 -6.880 5.538 1.00 90.81 89 HIS A CA 1
ATOM 713 C C . HIS A 1 89 ? -12.071 -7.171 4.674 1.00 90.81 89 HIS A C 1
ATOM 715 O O . HIS A 1 89 ? -11.759 -6.357 3.803 1.00 90.81 89 HIS A O 1
ATOM 721 N N . ASN A 1 90 ? -11.385 -8.298 4.880 1.00 93.38 90 ASN A N 1
ATOM 722 C CA . ASN A 1 90 ? -10.234 -8.670 4.075 1.00 93.38 90 AS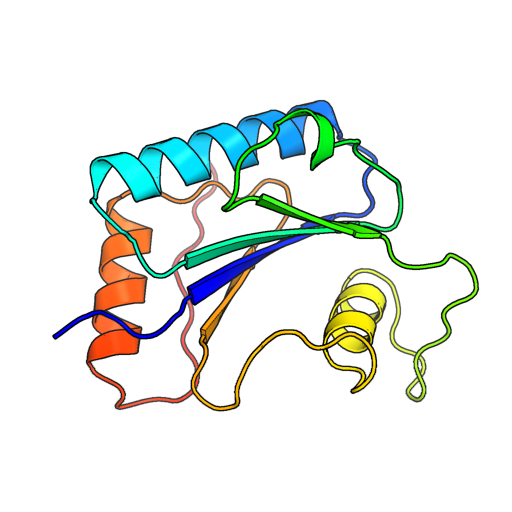N A CA 1
ATOM 723 C C . ASN A 1 90 ? -10.649 -8.856 2.606 1.00 93.38 90 ASN A C 1
ATOM 725 O O . ASN A 1 90 ? -11.582 -9.585 2.275 1.00 93.38 90 ASN A O 1
ATOM 729 N N . ARG A 1 91 ? -9.949 -8.153 1.715 1.00 90.00 91 ARG A N 1
ATOM 730 C CA . ARG A 1 91 ? -10.225 -8.123 0.269 1.00 90.00 91 ARG A CA 1
ATOM 731 C C . ARG A 1 91 ? -9.203 -8.908 -0.545 1.00 90.00 91 ARG A C 1
ATOM 733 O O . ARG A 1 91 ? -9.316 -8.939 -1.768 1.00 90.00 91 ARG A O 1
ATOM 740 N N . LEU A 1 92 ? -8.178 -9.431 0.115 1.00 94.69 92 LEU A N 1
ATOM 741 C CA . LEU A 1 92 ? -6.996 -9.995 -0.513 1.00 94.69 92 LEU A CA 1
ATOM 742 C C . LEU A 1 92 ? -7.068 -11.517 -0.484 1.00 94.69 92 LEU A C 1
ATOM 744 O O . LEU A 1 92 ? -7.505 -12.104 0.505 1.00 94.69 92 LEU A O 1
ATOM 748 N N . ALA A 1 93 ? -6.642 -12.137 -1.579 1.00 93.81 93 ALA A N 1
ATOM 749 C CA . ALA A 1 93 ? -6.451 -13.577 -1.653 1.00 93.81 93 ALA A CA 1
ATOM 750 C C . ALA A 1 93 ? -5.130 -13.991 -0.982 1.00 93.81 93 ALA A C 1
ATOM 752 O O . ALA A 1 93 ? -4.224 -13.176 -0.814 1.00 93.81 93 ALA A O 1
ATOM 753 N N . ASP A 1 94 ? -4.986 -15.279 -0.665 1.00 91.44 94 ASP A N 1
ATOM 754 C CA . ASP A 1 94 ? -3.808 -15.832 0.026 1.00 91.44 94 ASP A CA 1
ATOM 755 C C . ASP A 1 94 ? -2.470 -15.578 -0.697 1.00 91.44 94 ASP A C 1
ATOM 757 O O . ASP A 1 94 ? -1.408 -15.627 -0.083 1.00 91.44 94 ASP A O 1
ATOM 761 N N . ASN A 1 95 ? -2.503 -15.331 -2.010 1.00 91.62 95 ASN A N 1
ATOM 762 C CA . ASN A 1 95 ? -1.328 -15.087 -2.849 1.00 91.62 95 ASN A CA 1
ATOM 763 C C . ASN A 1 95 ? -1.121 -13.607 -3.224 1.00 91.62 95 ASN A C 1
ATOM 765 O O . ASN A 1 95 ? -0.227 -13.299 -4.023 1.00 91.62 95 ASN A O 1
ATOM 769 N N . ASP A 1 96 ? -1.944 -12.708 -2.687 1.00 95.75 96 ASP A N 1
ATOM 770 C CA . ASP A 1 96 ? -1.808 -11.270 -2.879 1.00 95.75 96 ASP A CA 1
ATOM 771 C C . ASP A 1 96 ? -0.754 -10.691 -1.928 1.00 95.75 96 ASP A C 1
ATOM 773 O O . ASP A 1 96 ? -0.571 -11.141 -0.799 1.00 95.75 96 ASP A O 1
ATOM 777 N N . TRP A 1 97 ? -0.070 -9.641 -2.376 1.00 97.19 97 TRP A N 1
ATOM 778 C CA . TRP A 1 97 ? 1.003 -9.005 -1.617 1.00 97.19 97 TRP A CA 1
ATOM 779 C C . TRP A 1 97 ? 0.562 -7.680 -1.020 1.00 97.19 97 TRP A C 1
ATOM 781 O O . TRP A 1 97 ? -0.056 -6.862 -1.701 1.00 97.19 97 TRP A O 1
ATOM 791 N N . ILE A 1 98 ? 0.946 -7.421 0.229 1.00 97.56 98 ILE A N 1
ATOM 792 C CA . ILE A 1 98 ? 0.708 -6.137 0.893 1.00 97.56 98 ILE A CA 1
ATOM 793 C C . ILE A 1 98 ? 2.030 -5.401 1.057 1.00 97.56 98 ILE A C 1
ATOM 795 O O . ILE A 1 98 ? 2.991 -5.927 1.613 1.00 97.56 98 ILE A O 1
ATOM 799 N N . VAL A 1 99 ? 2.057 -4.148 0.618 1.00 97.81 99 VAL A N 1
ATOM 800 C CA . VAL A 1 99 ? 3.130 -3.206 0.933 1.00 97.81 99 VAL A CA 1
ATOM 801 C C . VAL A 1 99 ? 2.569 -2.196 1.920 1.00 97.81 99 VAL A C 1
ATOM 803 O O . VAL A 1 99 ? 1.759 -1.348 1.545 1.00 97.81 99 VAL A O 1
ATOM 806 N N . HIS A 1 100 ? 2.983 -2.297 3.181 1.00 97.38 100 HIS A N 1
ATOM 807 C CA . HIS A 1 100 ? 2.599 -1.342 4.216 1.00 97.38 100 HIS A CA 1
ATOM 808 C C . HIS A 1 100 ? 3.405 -0.050 4.083 1.00 97.38 100 HIS A C 1
ATOM 810 O O . HIS A 1 100 ? 4.634 -0.075 4.048 1.00 97.38 100 HIS A O 1
ATOM 816 N N . LEU A 1 101 ? 2.697 1.073 4.011 1.00 97.44 101 LEU A N 1
ATOM 817 C CA . LEU A 1 101 ? 3.258 2.411 3.889 1.00 97.44 101 LEU A CA 1
ATOM 818 C C . LEU A 1 101 ? 2.689 3.304 4.992 1.00 97.44 101 LEU A C 1
ATOM 820 O O . LEU A 1 101 ? 1.482 3.303 5.252 1.00 97.44 101 LEU A O 1
ATOM 824 N N . ASP A 1 102 ? 3.556 4.111 5.592 1.00 95.31 102 ASP A N 1
ATOM 825 C CA . ASP A 1 102 ? 3.119 5.220 6.434 1.00 95.31 102 ASP A CA 1
ATOM 826 C C . ASP A 1 102 ? 2.601 6.382 5.572 1.00 95.31 102 ASP A C 1
ATOM 828 O O . ASP A 1 102 ? 2.902 6.476 4.379 1.00 95.31 102 ASP A O 1
ATOM 832 N N . GLU A 1 103 ? 1.791 7.266 6.155 1.00 95.38 103 GLU A N 1
ATOM 833 C CA . GLU A 1 103 ? 1.065 8.310 5.419 1.00 95.38 103 GLU A CA 1
ATOM 834 C C . GLU A 1 103 ? 1.971 9.309 4.689 1.00 95.38 103 GLU A C 1
ATOM 836 O O . GLU A 1 103 ? 1.617 9.820 3.623 1.00 95.38 103 GLU A O 1
ATOM 841 N N . GLU A 1 104 ? 3.156 9.559 5.239 1.00 95.31 104 GLU A N 1
ATOM 842 C CA . GLU A 1 104 ? 4.198 10.415 4.691 1.00 95.31 104 GLU A CA 1
ATOM 843 C C . GLU A 1 104 ? 5.076 9.709 3.649 1.00 95.31 104 GLU A C 1
ATOM 845 O O . GLU A 1 104 ? 5.794 10.380 2.903 1.00 95.31 104 GLU A O 1
ATOM 850 N N . THR A 1 105 ? 5.013 8.375 3.567 1.00 96.25 105 THR A N 1
ATOM 851 C CA . THR A 1 105 ? 5.884 7.589 2.691 1.00 96.25 105 THR A CA 1
ATOM 852 C C . THR A 1 105 ? 5.497 7.799 1.232 1.00 96.25 105 THR A C 1
ATOM 854 O O . THR A 1 105 ? 4.338 7.641 0.847 1.00 96.25 105 THR A O 1
ATOM 857 N N . VAL A 1 106 ? 6.494 8.125 0.404 1.00 96.56 106 VAL A N 1
ATOM 858 C CA . VAL A 1 106 ? 6.344 8.284 -1.045 1.00 96.56 106 VAL A CA 1
ATOM 859 C C . VAL A 1 106 ? 7.180 7.235 -1.760 1.00 96.56 106 VAL A C 1
ATOM 861 O O . VAL A 1 106 ? 8.401 7.206 -1.627 1.00 96.56 106 VAL A O 1
ATOM 864 N N . MET A 1 107 ? 6.528 6.397 -2.561 1.00 97.19 107 MET A N 1
ATOM 865 C CA . MET A 1 107 ? 7.228 5.425 -3.400 1.00 97.19 107 MET A CA 1
ATOM 866 C C . MET A 1 107 ? 8.018 6.105 -4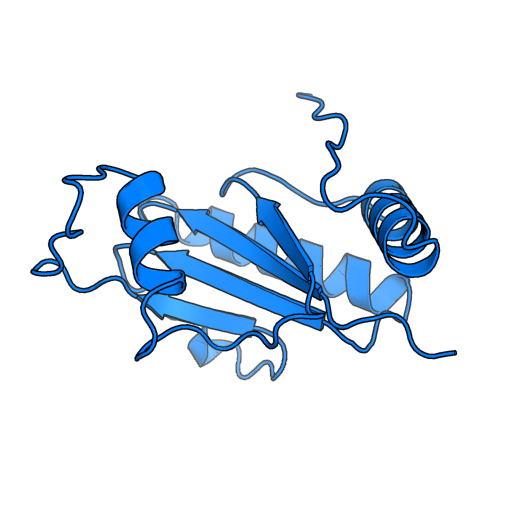.521 1.00 97.19 107 MET A C 1
ATOM 868 O O . MET A 1 107 ? 7.557 7.069 -5.135 1.00 97.19 107 MET A O 1
ATOM 872 N N . THR A 1 108 ? 9.179 5.539 -4.836 1.00 97.06 108 THR A N 1
ATOM 873 C CA . THR A 1 108 ? 9.966 5.868 -6.028 1.00 97.06 108 THR A CA 1
ATOM 874 C C . THR A 1 108 ? 9.788 4.786 -7.089 1.00 97.06 108 THR A C 1
ATOM 876 O O . THR A 1 108 ? 9.349 3.672 -6.798 1.00 97.06 108 THR A O 1
ATOM 879 N N . GLU A 1 109 ? 10.167 5.081 -8.331 1.00 97.81 109 GLU A N 1
ATOM 880 C CA . GLU A 1 109 ? 10.191 4.064 -9.387 1.00 97.81 109 GLU A CA 1
ATOM 881 C C . GLU A 1 109 ? 11.093 2.882 -9.007 1.00 97.81 109 GLU A C 1
ATOM 883 O O . GLU A 1 109 ? 10.691 1.726 -9.121 1.00 97.81 109 GLU A O 1
ATOM 888 N N . ALA A 1 110 ? 12.277 3.169 -8.455 1.00 97.31 110 ALA A N 1
ATOM 889 C CA . ALA A 1 110 ? 13.220 2.150 -8.010 1.00 97.31 110 ALA A CA 1
ATOM 890 C C . ALA A 1 110 ? 12.635 1.253 -6.906 1.00 97.31 110 ALA A C 1
ATOM 892 O O . ALA A 1 110 ? 12.791 0.033 -6.974 1.00 97.31 110 ALA A O 1
ATOM 893 N N . SER A 1 111 ? 11.925 1.824 -5.921 1.00 97.12 111 SER A N 1
ATOM 894 C CA . SER A 1 111 ? 11.303 1.020 -4.862 1.00 97.12 111 SER A CA 1
ATOM 895 C C . SER A 1 111 ? 10.197 0.119 -5.410 1.00 97.12 111 SER A C 1
ATOM 897 O O . SER A 1 111 ? 10.130 -1.046 -5.032 1.00 97.12 111 SER A O 1
ATOM 899 N N . VAL A 1 112 ? 9.365 0.612 -6.338 1.00 97.62 112 VAL A N 1
ATOM 900 C CA . VAL A 1 112 ? 8.315 -0.211 -6.965 1.00 97.62 112 VAL A CA 1
ATOM 901 C C . VAL A 1 112 ? 8.924 -1.335 -7.804 1.00 97.62 112 VAL A C 1
ATOM 903 O O . VAL A 1 112 ? 8.487 -2.476 -7.682 1.00 97.62 112 VAL A O 1
ATOM 906 N N . CYS A 1 113 ? 9.971 -1.064 -8.588 1.00 96.75 113 CYS A N 1
ATOM 907 C CA . CYS A 1 113 ? 10.700 -2.104 -9.321 1.00 96.75 113 CYS A CA 1
ATOM 908 C C . CYS A 1 113 ? 11.289 -3.168 -8.382 1.00 96.75 113 CYS A C 1
ATOM 910 O O . CYS A 1 113 ? 11.170 -4.361 -8.653 1.00 96.75 113 CYS A O 1
ATOM 912 N N . GLY A 1 114 ? 11.889 -2.753 -7.262 1.00 96.75 114 GLY A N 1
ATOM 913 C CA . GLY A 1 114 ? 12.420 -3.668 -6.250 1.00 96.75 114 GLY A CA 1
ATOM 914 C C . GLY A 1 114 ? 11.341 -4.567 -5.645 1.00 96.75 114 GLY A C 1
ATOM 915 O O . GLY A 1 114 ? 11.526 -5.781 -5.582 1.00 96.75 114 GLY A O 1
ATOM 916 N N . ILE A 1 115 ? 10.193 -3.989 -5.279 1.00 96.94 115 ILE A N 1
ATOM 917 C CA . ILE A 1 115 ? 9.031 -4.727 -4.763 1.00 96.94 115 ILE A CA 1
ATOM 918 C C . ILE A 1 115 ? 8.533 -5.736 -5.801 1.00 96.94 115 ILE A C 1
ATOM 920 O O . ILE A 1 115 ? 8.369 -6.909 -5.482 1.00 96.94 115 ILE A O 1
ATOM 924 N N . VAL A 1 116 ? 8.330 -5.315 -7.053 1.00 96.25 116 VAL A N 1
ATOM 925 C CA . VAL A 1 116 ? 7.843 -6.206 -8.118 1.00 96.25 116 VAL A CA 1
ATOM 926 C C . VAL A 1 116 ? 8.822 -7.352 -8.363 1.00 96.25 116 VAL A C 1
ATOM 928 O O . VAL A 1 116 ? 8.387 -8.492 -8.500 1.00 96.25 116 VAL A O 1
ATOM 931 N N . ASN A 1 117 ? 10.130 -7.087 -8.368 1.00 95.88 117 ASN A N 1
ATOM 932 C CA . ASN A 1 117 ? 11.141 -8.131 -8.526 1.00 95.88 117 ASN A CA 1
ATOM 933 C C . ASN A 1 117 ? 11.128 -9.118 -7.354 1.00 95.88 117 ASN A C 1
ATOM 935 O O . ASN A 1 117 ? 11.179 -10.323 -7.584 1.00 95.88 117 ASN A O 1
ATOM 939 N N . PHE A 1 118 ? 11.026 -8.621 -6.119 1.00 96.06 118 PHE A N 1
ATOM 940 C CA . PHE A 1 118 ? 10.937 -9.449 -4.915 1.00 96.06 118 PHE A CA 1
ATOM 941 C C . PHE A 1 118 ? 9.717 -10.379 -4.969 1.00 96.06 118 PHE A C 1
ATOM 943 O O . PHE A 1 118 ? 9.850 -11.596 -4.851 1.00 96.06 118 PHE A O 1
ATOM 950 N N . VAL A 1 119 ? 8.547 -9.8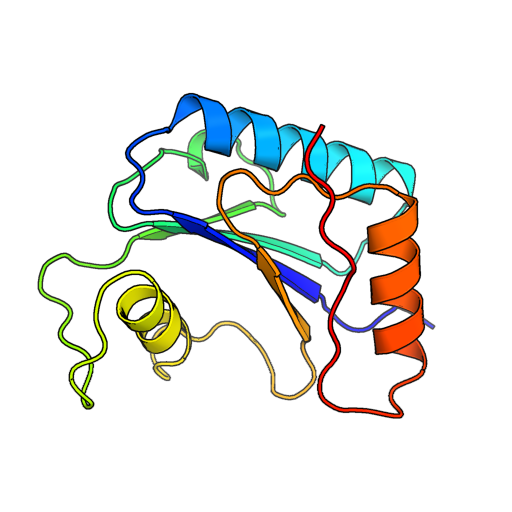03 -5.246 1.00 95.12 119 VAL A N 1
ATOM 951 C CA . VAL A 1 119 ? 7.268 -10.514 -5.322 1.00 95.12 119 VAL A CA 1
ATOM 952 C C . VAL A 1 119 ? 7.249 -11.532 -6.467 1.00 95.12 119 VAL A C 1
ATOM 954 O O . VAL A 1 119 ? 6.782 -12.653 -6.291 1.00 95.12 119 VAL A O 1
ATOM 957 N N . CYS A 1 120 ? 7.781 -11.180 -7.642 1.00 93.56 120 CYS A N 1
ATOM 958 C CA . CYS A 1 120 ? 7.853 -12.105 -8.776 1.00 93.56 120 CYS A CA 1
ATOM 959 C C . CYS A 1 120 ? 8.863 -13.237 -8.562 1.00 93.56 120 CYS A C 1
ATOM 961 O O . CYS A 1 120 ? 8.687 -14.311 -9.132 1.00 93.56 120 CYS A O 1
ATOM 963 N N . LEU A 1 121 ? 9.928 -12.998 -7.789 1.00 94.12 121 LEU A N 1
ATOM 964 C CA . LEU A 1 121 ? 10.907 -14.030 -7.467 1.00 94.12 121 LEU A CA 1
ATOM 965 C C . LEU A 1 121 ? 10.304 -15.092 -6.537 1.00 94.12 121 LEU A C 1
ATOM 967 O O . LEU A 1 121 ? 10.611 -16.269 -6.701 1.00 94.12 121 LEU A O 1
ATOM 971 N N . GLY A 1 122 ? 9.446 -14.684 -5.593 1.00 89.69 122 GLY A N 1
ATOM 972 C CA . GLY A 1 122 ? 8.619 -15.596 -4.793 1.00 89.69 122 GLY A CA 1
ATOM 973 C C . GLY A 1 122 ? 9.406 -16.561 -3.900 1.00 89.69 122 GLY A C 1
ATOM 974 O O . GLY A 1 122 ? 8.950 -17.669 -3.641 1.00 89.69 122 GLY A O 1
ATOM 975 N N . THR A 1 123 ? 10.612 -16.178 -3.473 1.00 94.44 123 THR A N 1
ATOM 976 C CA . THR A 1 123 ? 11.508 -17.023 -2.658 1.00 94.44 123 THR A CA 1
ATOM 977 C C . THR A 1 123 ? 11.394 -16.784 -1.156 1.00 94.44 123 THR A C 1
ATOM 979 O O . THR A 1 123 ? 11.961 -17.549 -0.381 1.00 94.44 123 THR A O 1
ATOM 982 N N . HIS A 1 124 ? 10.709 -15.718 -0.746 1.00 94.75 124 HIS A N 1
ATOM 983 C CA . HIS A 1 124 ? 10.572 -15.292 0.644 1.00 94.75 124 HIS A CA 1
ATOM 984 C C . HIS A 1 124 ? 9.175 -14.720 0.855 1.00 94.75 124 HIS A C 1
ATOM 986 O O . HIS A 1 124 ? 8.658 -14.087 -0.059 1.00 94.75 124 HIS A O 1
ATOM 992 N N . ASP A 1 125 ? 8.627 -14.866 2.062 1.00 93.88 125 ASP A N 1
ATOM 993 C CA . ASP A 1 125 ? 7.264 -14.424 2.400 1.00 93.88 125 ASP A CA 1
ATOM 994 C C . ASP A 1 125 ? 7.199 -12.980 2.930 1.00 93.88 125 ASP A C 1
ATOM 996 O O . ASP A 1 125 ? 6.136 -12.366 2.963 1.00 93.88 125 ASP A O 1
ATOM 1000 N N . PHE A 1 126 ? 8.335 -12.411 3.349 1.00 95.88 126 PHE A N 1
ATOM 1001 C CA . PHE A 1 126 ? 8.417 -11.048 3.872 1.00 95.88 126 PHE A CA 1
ATOM 1002 C C . PHE A 1 126 ? 9.697 -10.345 3.416 1.00 95.88 126 PHE A C 1
ATOM 1004 O O . PHE A 1 126 ? 10.754 -10.960 3.267 1.00 95.88 126 PHE A O 1
ATOM 1011 N N . GLY A 1 127 ? 9.602 -9.033 3.216 1.00 95.00 127 GLY A N 1
ATOM 1012 C CA . GLY A 1 127 ? 10.715 -8.186 2.808 1.00 95.00 127 GLY A CA 1
ATOM 1013 C C . GLY A 1 127 ? 10.611 -6.795 3.421 1.00 95.00 127 GLY A C 1
ATOM 1014 O O . GLY A 1 127 ? 9.539 -6.363 3.841 1.00 95.00 127 GLY A O 1
ATOM 1015 N N . GLN A 1 128 ? 11.736 -6.086 3.463 1.00 94.50 128 GLN A N 1
ATOM 1016 C CA . GLN A 1 128 ? 11.818 -4.717 3.966 1.00 94.50 128 GLN A CA 1
ATOM 1017 C C . GLN A 1 128 ? 12.543 -3.833 2.948 1.00 94.50 128 GLN A C 1
ATOM 1019 O O . GLN A 1 128 ? 13.590 -4.205 2.420 1.00 94.50 128 GLN A O 1
ATOM 1024 N N . GLY A 1 129 ? 11.985 -2.650 2.684 1.00 91.38 129 GLY A N 1
ATOM 1025 C CA . GLY A 1 129 ? 12.615 -1.617 1.863 1.00 91.38 129 GLY A CA 1
ATOM 1026 C C . GLY A 1 129 ? 13.427 -0.619 2.693 1.00 91.38 129 GLY A C 1
ATOM 1027 O O . GLY A 1 129 ? 13.175 -0.429 3.884 1.00 91.38 129 GLY A O 1
ATOM 1028 N N . LEU A 1 130 ? 14.387 0.052 2.052 1.00 92.62 130 LEU A N 1
ATOM 1029 C CA . LEU A 1 130 ? 15.089 1.192 2.644 1.00 92.62 130 LEU A CA 1
ATOM 1030 C C . LEU A 1 130 ? 14.162 2.415 2.684 1.00 92.62 130 LEU A C 1
ATOM 1032 O O . LEU A 1 130 ? 13.559 2.769 1.672 1.00 92.62 130 LEU A O 1
ATOM 1036 N N . ILE A 1 131 ? 14.114 3.086 3.835 1.00 91.69 131 ILE A N 1
ATOM 1037 C CA . ILE A 1 131 ? 13.421 4.363 4.020 1.00 91.69 131 ILE A CA 1
ATOM 1038 C C . ILE A 1 131 ? 14.479 5.451 4.186 1.00 91.69 131 ILE A C 1
ATOM 1040 O O . ILE A 1 131 ? 15.402 5.312 4.988 1.00 91.69 131 ILE A O 1
ATOM 1044 N N . THR A 1 132 ? 14.348 6.530 3.420 1.00 91.56 132 THR A N 1
ATOM 1045 C CA . THR A 1 132 ? 15.256 7.679 3.472 1.00 91.56 132 THR A CA 1
ATOM 1046 C C . THR A 1 132 ? 14.480 8.944 3.800 1.00 91.56 132 THR A C 1
ATOM 1048 O O . THR A 1 132 ? 13.435 9.194 3.199 1.00 91.56 132 THR A O 1
ATOM 1051 N N . TYR A 1 133 ? 15.025 9.760 4.699 1.00 86.50 133 TYR A N 1
ATOM 1052 C CA . TYR A 1 133 ? 14.510 11.088 5.026 1.00 86.50 133 TYR A CA 1
ATOM 1053 C C . TYR A 1 133 ? 15.397 12.136 4.346 1.00 86.50 133 TYR A C 1
ATOM 1055 O O . TYR A 1 133 ? 16.618 11.968 4.317 1.00 86.50 133 TYR A O 1
ATOM 1063 N N . ALA A 1 134 ? 14.779 13.163 3.763 1.00 74.56 134 ALA A N 1
ATOM 1064 C CA . ALA A 1 134 ? 15.455 14.266 3.077 1.00 74.56 134 ALA A CA 1
ATOM 1065 C C . ALA A 1 134 ? 15.417 15.541 3.922 1.00 74.56 134 ALA A C 1
ATOM 1067 O O . ALA A 1 134 ? 14.401 15.732 4.632 1.00 74.56 134 ALA A O 1
#

Radius of gyration: 14.76 Å; Cα contacts (8 Å, |Δi|>4): 176; chains: 1; bounding box: 32×34×39 Å